Protein AF-A0A6C0KW41-F1 (afdb_monomer)

Secondary structure (DSSP, 8-state):
-PPP-EEEEEEPTT--GGG-EEEEEEEETTEEEEEEEETTTTEEEEEEE-HHHHHHHHHHHHHHGGG-TT--SEEEEE-TTS--EEEEGGGGG-HHHHHHHHHHHHHHHHT-HHHHHHS----------

Foldseek 3Di:
DDFFKKKKWFAFPPDDSQQIKMWIWGDDQQWIKIWTQGRVVRDIDIDTGHLVRVLVVVLVCLVVQVVDPRHGQWMWIDAPPDDIDIDGSVCSPPPVVSVVVSVSSCVRNVVRPVCVVNVDDDPPPDPDD

Structure (mmCIF, N/CA/C/O backbone):
data_AF-A0A6C0KW41-F1
#
_entry.id   AF-A0A6C0KW41-F1
#
loop_
_atom_site.group_PDB
_atom_site.id
_atom_site.type_symbol
_atom_site.label_atom_id
_atom_site.label_alt_id
_atom_site.label_comp_id
_atom_site.label_asym_id
_atom_site.label_entity_id
_atom_site.label_seq_id
_atom_site.pdbx_PDB_ins_code
_atom_site.Cartn_x
_atom_site.Cartn_y
_atom_site.Cartn_z
_atom_site.occupancy
_atom_site.B_iso_or_equiv
_atom_site.auth_seq_id
_atom_site.auth_comp_id
_atom_site.auth_asym_id
_atom_site.auth_atom_id
_atom_site.pdbx_PDB_model_num
ATOM 1 N N . MET A 1 1 ? 1.616 -5.511 23.580 1.00 44.56 1 MET A N 1
ATOM 2 C CA . MET A 1 1 ? 1.069 -6.384 22.519 1.00 44.56 1 MET A CA 1
ATOM 3 C C . MET A 1 1 ? 1.430 -5.750 21.190 1.00 44.56 1 MET A C 1
ATOM 5 O O . MET A 1 1 ? 1.299 -4.538 21.088 1.00 44.56 1 MET A O 1
ATOM 9 N N . SER A 1 2 ? 1.949 -6.510 20.224 1.00 52.41 2 SER A N 1
ATOM 10 C CA . SER A 1 2 ? 2.168 -5.972 18.877 1.00 52.41 2 SER A CA 1
ATOM 11 C C . SER A 1 2 ? 0.803 -5.752 18.234 1.00 52.41 2 SER A C 1
ATOM 13 O O . SER A 1 2 ? 0.061 -6.716 18.065 1.00 52.41 2 SER A O 1
ATOM 15 N N . VAL A 1 3 ? 0.466 -4.504 17.918 1.00 65.25 3 VAL A N 1
ATOM 16 C CA . VAL A 1 3 ? -0.709 -4.186 17.098 1.00 65.25 3 VAL A CA 1
ATOM 17 C C . VAL A 1 3 ? -0.443 -4.780 15.716 1.00 65.25 3 VAL A C 1
ATOM 19 O O . VAL A 1 3 ? 0.647 -4.595 15.165 1.00 65.25 3 VAL A O 1
ATOM 22 N N . ALA A 1 4 ? -1.378 -5.575 15.194 1.00 78.88 4 ALA A N 1
ATOM 23 C CA . ALA A 1 4 ? -1.266 -6.078 13.829 1.00 78.88 4 ALA A CA 1
ATOM 24 C C . ALA A 1 4 ? -1.181 -4.876 12.876 1.00 78.88 4 ALA A C 1
ATOM 26 O O . ALA A 1 4 ? -1.851 -3.871 13.106 1.00 78.88 4 ALA A O 1
ATOM 27 N N . LYS A 1 5 ? -0.347 -4.953 11.838 1.00 87.19 5 LYS A N 1
ATOM 28 C CA . LYS A 1 5 ? -0.191 -3.890 10.839 1.00 87.19 5 LYS A CA 1
ATOM 29 C C . LYS A 1 5 ? -0.160 -4.478 9.439 1.00 87.19 5 LYS A C 1
ATOM 31 O O . LYS A 1 5 ? 0.366 -5.570 9.238 1.00 87.19 5 LYS A O 1
ATOM 36 N N . PHE A 1 6 ? -0.695 -3.721 8.498 1.00 89.56 6 PHE A N 1
ATOM 37 C CA . PHE A 1 6 ? -0.510 -3.924 7.071 1.00 89.56 6 PHE A CA 1
ATOM 38 C C . PHE A 1 6 ? 0.643 -3.017 6.638 1.00 89.56 6 PHE A C 1
ATOM 40 O O . PHE A 1 6 ? 0.697 -1.853 7.035 1.00 89.56 6 PHE A O 1
ATOM 47 N N . GLN A 1 7 ? 1.591 -3.547 5.872 1.00 94.94 7 GLN A N 1
ATOM 48 C CA . GLN A 1 7 ? 2.680 -2.760 5.313 1.00 94.94 7 GLN A CA 1
ATOM 49 C C . GLN A 1 7 ? 2.787 -2.984 3.804 1.00 94.94 7 GLN A C 1
ATOM 51 O O . GLN A 1 7 ? 2.671 -4.111 3.324 1.00 94.94 7 GLN A O 1
ATOM 56 N N . ILE A 1 8 ? 3.022 -1.900 3.072 1.00 95.62 8 ILE A N 1
ATOM 57 C CA . ILE A 1 8 ? 3.473 -1.925 1.685 1.00 95.62 8 ILE A CA 1
ATOM 58 C C . ILE A 1 8 ? 4.890 -1.368 1.666 1.00 95.62 8 ILE A C 1
ATOM 60 O O . ILE A 1 8 ? 5.142 -0.299 2.226 1.00 95.62 8 ILE A O 1
ATOM 64 N N . THR A 1 9 ? 5.803 -2.068 1.008 1.00 94.25 9 THR A N 1
ATOM 65 C CA . THR A 1 9 ? 7.170 -1.593 0.789 1.00 94.25 9 THR A CA 1
ATOM 66 C C . THR A 1 9 ? 7.417 -1.430 -0.704 1.00 94.25 9 THR A C 1
ATOM 68 O O . THR A 1 9 ? 7.181 -2.355 -1.483 1.00 94.25 9 THR A O 1
ATOM 71 N N . LEU A 1 10 ? 7.864 -0.238 -1.093 1.00 92.62 10 LEU A N 1
ATOM 72 C CA . LEU A 1 10 ? 8.192 0.120 -2.466 1.00 92.62 10 LEU A CA 1
ATOM 73 C C . LEU A 1 10 ? 9.709 0.075 -2.640 1.00 92.62 10 LEU A C 1
ATOM 75 O O . LEU A 1 10 ? 10.435 0.880 -2.055 1.00 92.62 10 LEU A O 1
ATOM 79 N N . HIS A 1 11 ? 10.170 -0.879 -3.444 1.00 90.81 11 HIS A N 1
ATOM 80 C CA . HIS A 1 11 ? 11.588 -1.163 -3.650 1.00 90.81 11 HIS A CA 1
ATOM 81 C C . HIS A 1 11 ? 12.119 -0.385 -4.847 1.00 90.81 11 HIS A C 1
ATOM 83 O O . HIS A 1 11 ? 11.586 -0.511 -5.955 1.00 90.81 11 HIS A O 1
ATOM 89 N N . ARG A 1 12 ? 13.186 0.392 -4.650 1.00 84.88 12 ARG A N 1
ATOM 90 C CA . ARG A 1 12 ? 13.835 1.157 -5.729 1.00 84.88 12 ARG A CA 1
ATOM 91 C C . ARG A 1 12 ? 14.984 0.366 -6.370 1.00 84.88 12 ARG A C 1
ATOM 93 O O . ARG A 1 12 ? 15.702 -0.351 -5.670 1.00 84.88 12 ARG A O 1
ATOM 100 N N . PRO A 1 13 ? 15.215 0.507 -7.688 1.00 80.62 13 PRO A N 1
ATOM 101 C CA . PRO A 1 13 ? 16.338 -0.148 -8.346 1.00 80.62 13 PRO A CA 1
ATOM 102 C C . PRO A 1 13 ? 17.674 0.347 -7.773 1.00 80.62 13 PRO A C 1
ATOM 104 O O . PRO A 1 13 ? 17.899 1.546 -7.633 1.00 80.62 13 PRO A O 1
ATOM 107 N N . ASN A 1 14 ? 18.583 -0.586 -7.471 1.00 71.19 14 ASN A N 1
ATOM 108 C CA . ASN A 1 14 ? 19.942 -0.321 -6.966 1.00 71.19 14 ASN A CA 1
ATOM 109 C C . ASN A 1 14 ? 20.029 0.461 -5.641 1.00 71.19 14 ASN A C 1
ATOM 111 O O . ASN A 1 14 ? 21.104 0.953 -5.290 1.00 71.19 14 ASN A O 1
ATOM 115 N N . ALA A 1 15 ? 18.935 0.565 -4.890 1.00 65.62 15 ALA A N 1
ATOM 116 C CA . ALA A 1 15 ? 18.934 1.190 -3.579 1.00 65.62 15 ALA A CA 1
ATOM 117 C C . ALA A 1 15 ? 19.208 0.142 -2.486 1.00 65.62 15 ALA A C 1
ATOM 119 O O . ALA A 1 15 ? 18.782 -1.009 -2.580 1.00 65.62 15 ALA A O 1
ATOM 120 N N . SER A 1 16 ? 19.941 0.509 -1.431 1.00 63.84 16 SER A N 1
ATOM 121 C CA . SER A 1 16 ? 19.981 -0.327 -0.225 1.00 63.84 16 SER A CA 1
ATOM 122 C C . SER A 1 16 ? 18.615 -0.286 0.459 1.00 63.84 16 SER A C 1
ATOM 124 O O . SER A 1 16 ? 17.997 0.775 0.476 1.00 63.84 16 SER A O 1
ATOM 126 N N . ALA A 1 17 ? 18.197 -1.375 1.116 1.00 62.34 17 ALA A N 1
ATOM 127 C CA . ALA A 1 17 ? 16.894 -1.487 1.798 1.00 62.34 17 ALA A CA 1
ATOM 128 C C . ALA A 1 17 ? 16.568 -0.343 2.792 1.00 62.34 17 ALA A C 1
ATOM 130 O O . ALA A 1 17 ? 15.433 -0.143 3.209 1.00 62.34 17 ALA A O 1
ATOM 131 N N . SER A 1 18 ? 17.571 0.443 3.193 1.00 65.12 18 SER A N 1
ATOM 132 C CA . SER A 1 18 ? 17.409 1.672 3.977 1.00 65.12 18 SER A CA 1
ATOM 133 C C . SER A 1 18 ? 16.733 2.834 3.229 1.00 65.12 18 SER A C 1
ATOM 135 O O . SER A 1 18 ? 16.424 3.841 3.864 1.00 65.12 18 SER A O 1
ATOM 137 N N . HIS A 1 19 ? 16.549 2.720 1.913 1.00 75.62 19 HIS A N 1
ATOM 138 C CA . HIS A 1 19 ? 15.981 3.742 1.031 1.00 75.62 19 HIS A CA 1
ATOM 139 C C . HIS A 1 19 ? 14.605 3.362 0.475 1.00 75.62 19 HIS A C 1
ATOM 141 O O . HIS A 1 19 ? 14.030 4.156 -0.265 1.00 75.62 19 HIS A O 1
ATOM 147 N N . ASP A 1 20 ? 14.085 2.183 0.823 1.00 87.38 20 ASP A N 1
ATOM 148 C CA . ASP A 1 20 ? 12.760 1.768 0.378 1.00 87.38 20 ASP A CA 1
ATOM 149 C C . ASP A 1 20 ? 11.688 2.600 1.074 1.00 87.38 20 ASP A C 1
ATOM 151 O O . ASP A 1 20 ? 11.747 2.862 2.284 1.00 87.38 20 ASP A O 1
ATOM 155 N N . ASP A 1 21 ? 10.691 3.000 0.296 1.00 90.62 21 ASP A N 1
ATOM 156 C CA . ASP A 1 21 ? 9.581 3.778 0.814 1.00 90.62 21 ASP A CA 1
ATOM 157 C C . ASP A 1 21 ? 8.559 2.826 1.439 1.00 90.62 21 ASP A C 1
ATOM 159 O O . ASP A 1 21 ? 8.292 1.730 0.937 1.00 90.62 21 ASP A O 1
ATOM 163 N N . ILE A 1 22 ? 8.016 3.221 2.589 1.00 93.44 22 ILE A N 1
ATOM 164 C CA . ILE A 1 22 ? 7.168 2.346 3.400 1.00 93.44 22 ILE A CA 1
ATOM 165 C C . ILE A 1 22 ? 5.831 3.023 3.638 1.00 93.44 22 ILE A C 1
ATOM 167 O O . ILE A 1 22 ? 5.770 4.139 4.152 1.00 93.44 22 ILE A O 1
ATOM 171 N N . ILE A 1 23 ? 4.760 2.298 3.338 1.00 95.69 23 ILE A N 1
ATOM 172 C CA . ILE A 1 23 ? 3.397 2.646 3.722 1.00 95.69 23 ILE A CA 1
ATOM 173 C C . ILE A 1 23 ? 2.975 1.670 4.805 1.00 95.69 23 ILE A C 1
ATOM 175 O O . ILE A 1 23 ? 3.048 0.457 4.631 1.00 95.69 23 ILE A O 1
ATOM 179 N N . THR A 1 24 ? 2.552 2.192 5.947 1.00 95.25 24 THR A N 1
ATOM 180 C CA . THR A 1 24 ? 2.039 1.390 7.056 1.00 95.25 24 THR A CA 1
ATOM 181 C C . THR A 1 24 ? 0.593 1.760 7.307 1.00 95.25 24 THR A C 1
ATOM 183 O O . THR A 1 24 ? 0.273 2.934 7.466 1.00 95.25 24 THR A O 1
ATOM 186 N N . VAL A 1 25 ? -0.268 0.754 7.389 1.00 93.50 25 VAL A N 1
ATOM 187 C CA . VAL A 1 25 ? -1.674 0.906 7.743 1.00 93.50 25 VAL A CA 1
ATOM 188 C C . VAL A 1 25 ? -1.921 0.205 9.070 1.00 93.50 25 VAL A C 1
ATOM 190 O O . VAL A 1 25 ? -1.615 -0.979 9.249 1.00 93.50 25 VAL A O 1
ATOM 193 N N . THR A 1 26 ? -2.471 0.961 10.009 1.00 91.69 26 THR A N 1
ATOM 194 C CA . THR A 1 26 ? -2.804 0.498 11.357 1.00 91.69 26 THR A CA 1
ATOM 195 C C . THR A 1 26 ? -4.237 0.867 11.703 1.00 91.69 26 THR A C 1
ATOM 197 O O . THR A 1 26 ? -4.675 1.954 11.318 1.00 91.69 26 THR A O 1
ATOM 200 N N . PRO A 1 27 ? -4.955 0.014 12.447 1.00 88.69 27 PRO A N 1
ATOM 201 C CA . PRO A 1 27 ? -6.292 0.340 12.925 1.00 88.69 27 PRO A CA 1
ATOM 202 C C . PRO A 1 27 ? -6.241 1.584 13.819 1.00 88.69 27 PRO A C 1
ATOM 204 O O . PRO A 1 27 ? -5.290 1.779 14.583 1.00 88.69 27 PRO A O 1
ATOM 207 N N . PHE A 1 28 ? -7.257 2.435 13.713 1.00 86.56 28 PHE A N 1
ATOM 208 C CA . PHE A 1 28 ? -7.423 3.599 14.571 1.00 86.56 28 PHE A CA 1
ATOM 209 C C 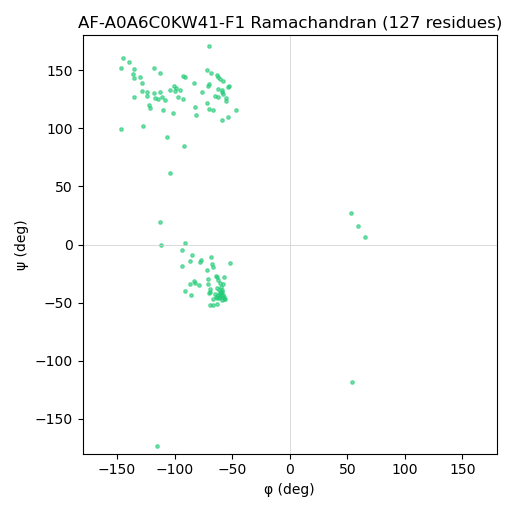. PHE A 1 28 ? -8.912 3.862 14.797 1.00 86.56 28 PHE A C 1
ATOM 211 O O . PHE A 1 28 ? -9.574 4.463 13.957 1.00 86.56 28 PHE A O 1
ATOM 218 N N . MET A 1 29 ? -9.426 3.416 15.949 1.00 83.38 29 MET A N 1
ATOM 219 C CA . MET A 1 29 ? -10.864 3.444 16.250 1.00 83.38 29 MET A CA 1
ATOM 220 C C . MET A 1 29 ? -11.659 2.726 15.139 1.00 83.38 29 MET A C 1
ATOM 222 O O . MET A 1 29 ? -11.443 1.536 14.901 1.00 83.38 29 MET A O 1
ATOM 226 N N . ASP A 1 30 ? -12.543 3.453 14.463 1.00 82.81 30 ASP A N 1
ATOM 227 C CA . ASP A 1 30 ? -13.455 2.990 13.419 1.00 82.81 30 ASP A CA 1
ATOM 228 C C . ASP A 1 30 ? -12.787 3.010 12.025 1.00 82.81 30 ASP A C 1
ATOM 230 O O . ASP A 1 30 ? -13.290 2.411 11.070 1.00 82.81 30 ASP A O 1
ATOM 234 N N . GLU A 1 31 ? -11.644 3.693 11.922 1.00 89.75 31 GLU A N 1
ATOM 235 C CA . GLU A 1 31 ? -10.901 3.987 10.699 1.00 89.75 31 GLU A CA 1
ATOM 236 C C . GLU A 1 31 ? -9.524 3.297 10.695 1.00 89.75 31 GLU A C 1
ATOM 238 O O . GLU A 1 31 ? -9.161 2.503 11.571 1.00 89.75 31 GLU A O 1
ATOM 243 N N . PHE A 1 32 ? -8.722 3.623 9.684 1.00 90.94 32 PHE A N 1
ATOM 244 C CA . PHE A 1 32 ? -7.336 3.214 9.554 1.00 90.94 32 PHE A CA 1
ATOM 245 C C . PHE A 1 32 ? -6.425 4.425 9.408 1.00 90.94 32 PHE A C 1
ATOM 247 O O . PHE A 1 32 ? -6.632 5.287 8.557 1.00 90.94 32 PHE A O 1
ATOM 254 N N . LYS A 1 33 ? -5.352 4.463 10.198 1.00 93.69 33 LYS A N 1
ATOM 255 C CA . LYS A 1 33 ? -4.252 5.396 9.972 1.00 93.69 33 LYS A CA 1
ATOM 256 C C . LYS A 1 33 ? -3.327 4.816 8.908 1.00 93.69 33 LYS A C 1
ATOM 258 O O . LYS A 1 33 ? -2.702 3.782 9.145 1.00 93.69 33 LYS A O 1
ATOM 263 N N . LEU A 1 34 ? -3.194 5.514 7.787 1.00 95.75 34 LEU A N 1
ATOM 264 C CA . LEU A 1 34 ? -2.170 5.275 6.778 1.00 95.75 34 LEU A CA 1
ATOM 265 C C . LEU A 1 34 ? -1.009 6.243 7.011 1.00 95.75 34 LEU A C 1
ATOM 267 O O . LEU A 1 34 ? -1.210 7.450 7.102 1.00 95.75 34 LEU A O 1
ATOM 271 N N . GLU A 1 35 ? 0.208 5.724 7.124 1.00 95.62 35 GLU A N 1
ATOM 272 C CA . GLU A 1 35 ? 1.438 6.499 7.280 1.00 95.62 35 GLU A CA 1
ATOM 273 C C . GLU A 1 35 ? 2.403 6.163 6.142 1.00 95.62 35 GLU A C 1
ATOM 275 O O . GLU A 1 35 ? 2.815 5.013 6.007 1.00 95.62 35 GLU A O 1
ATOM 280 N N . PHE A 1 36 ? 2.780 7.169 5.354 1.00 94.19 36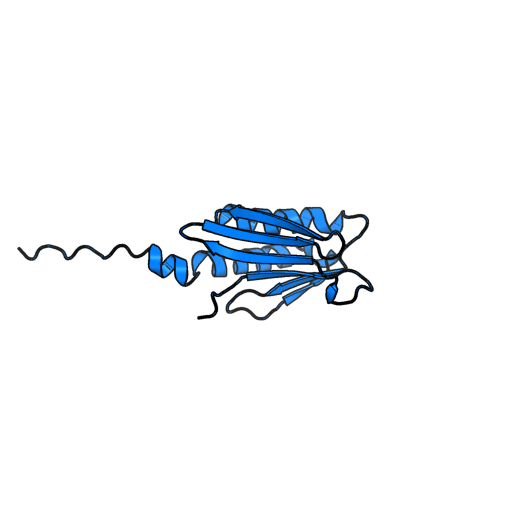 PHE A N 1
ATOM 281 C CA . PHE A 1 36 ? 3.822 7.066 4.335 1.00 94.19 36 PHE A CA 1
ATOM 282 C C . PHE A 1 36 ? 5.138 7.622 4.877 1.00 94.19 36 PHE A C 1
ATOM 284 O O . PHE A 1 36 ? 5.181 8.708 5.468 1.00 94.19 36 PHE A O 1
ATOM 291 N N . VAL A 1 37 ? 6.222 6.891 4.637 1.00 92.06 37 VAL A N 1
ATOM 292 C CA . VAL A 1 37 ? 7.589 7.299 4.952 1.00 92.06 37 VAL A CA 1
ATOM 293 C C . VAL A 1 37 ? 8.439 7.149 3.696 1.00 92.06 37 VAL A C 1
ATOM 295 O O . VAL A 1 37 ? 8.870 6.046 3.367 1.00 92.06 37 VAL A O 1
ATOM 298 N N . GLY A 1 38 ? 8.700 8.280 3.043 1.00 87.06 38 GLY A N 1
ATOM 299 C CA . GLY A 1 38 ? 9.643 8.407 1.940 1.00 87.06 38 GLY A CA 1
ATOM 300 C C . GLY A 1 38 ? 11.061 8.540 2.485 1.00 87.06 38 GLY A C 1
ATOM 301 O O . GLY A 1 38 ? 11.387 9.538 3.134 1.00 87.06 38 GLY A O 1
ATOM 302 N N . LYS A 1 39 ? 11.908 7.531 2.287 1.00 79.94 39 LYS A N 1
ATOM 303 C CA . LYS A 1 39 ? 13.242 7.486 2.909 1.00 79.94 39 LYS A CA 1
ATOM 304 C C . LYS A 1 39 ? 14.258 8.359 2.187 1.00 79.94 39 LYS A C 1
ATOM 306 O O . LYS A 1 39 ? 15.093 8.965 2.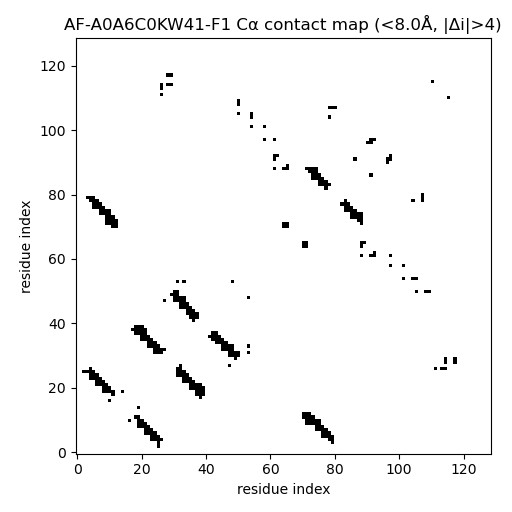858 1.00 79.94 39 LYS A O 1
ATOM 311 N N . GLN A 1 40 ? 14.152 8.465 0.865 1.00 76.75 40 GLN A N 1
ATOM 312 C CA . GLN A 1 40 ? 15.024 9.309 0.046 1.00 76.75 40 GLN A CA 1
ATOM 313 C C . GLN A 1 40 ? 14.806 10.801 0.345 1.00 76.75 40 GLN A C 1
ATOM 315 O O . GLN A 1 40 ? 15.745 11.501 0.722 1.00 76.75 40 GLN A O 1
ATOM 320 N N . ASP A 1 41 ? 13.553 11.255 0.296 1.00 76.25 41 ASP A N 1
ATOM 321 C CA . ASP A 1 41 ? 13.208 12.677 0.455 1.00 76.25 41 ASP A CA 1
ATOM 322 C C . ASP A 1 41 ? 12.917 13.081 1.906 1.00 76.25 41 ASP A C 1
ATOM 324 O O . ASP A 1 41 ? 12.582 14.231 2.192 1.00 76.25 41 ASP A O 1
ATOM 328 N N . LYS A 1 42 ? 13.028 12.131 2.846 1.00 81.44 42 LYS A N 1
ATOM 329 C CA . LYS A 1 42 ? 12.649 12.287 4.264 1.00 81.44 42 LYS A CA 1
ATOM 330 C C . LYS A 1 42 ? 11.211 12.789 4.442 1.00 81.44 42 LYS A C 1
ATOM 332 O O . LYS A 1 42 ? 10.887 13.418 5.452 1.00 81.44 42 LYS A O 1
ATOM 337 N N . LEU A 1 43 ? 10.346 12.499 3.473 1.00 85.56 43 LEU A N 1
ATOM 338 C CA . LEU A 1 43 ? 8.943 12.868 3.518 1.00 85.56 43 LEU A CA 1
ATOM 339 C C . LEU A 1 43 ? 8.211 11.929 4.474 1.00 85.56 43 LEU A C 1
ATOM 341 O O . LEU A 1 43 ? 8.317 10.708 4.379 1.00 85.56 43 LEU A O 1
ATOM 345 N N . LYS A 1 44 ? 7.429 12.500 5.386 1.00 92.00 44 LYS A N 1
ATOM 346 C CA . LYS A 1 44 ? 6.534 11.736 6.248 1.00 92.00 44 LYS A CA 1
ATOM 347 C C . LYS A 1 44 ? 5.183 12.421 6.299 1.00 92.00 44 LYS A C 1
ATOM 349 O O . LYS A 1 44 ? 5.105 13.598 6.641 1.00 92.00 44 LYS A O 1
ATOM 354 N N . HIS A 1 45 ? 4.130 11.677 6.004 1.00 92.56 45 HIS A N 1
ATOM 355 C CA . HIS A 1 45 ? 2.764 12.146 6.184 1.00 92.56 45 HIS A CA 1
ATOM 356 C C . HIS A 1 45 ? 1.866 10.993 6.617 1.00 92.56 45 HIS A C 1
ATOM 358 O O . HIS A 1 45 ? 2.211 9.820 6.469 1.00 92.56 45 HIS A O 1
ATOM 364 N N . PHE A 1 46 ? 0.723 11.340 7.194 1.00 95.56 46 PHE A N 1
ATOM 365 C CA . PHE A 1 46 ? -0.296 10.374 7.558 1.00 95.56 46 PHE A CA 1
ATOM 366 C C . PHE A 1 46 ? -1.680 10.923 7.242 1.00 95.56 46 PHE A C 1
ATOM 368 O O . PHE A 1 46 ? -1.879 12.136 7.173 1.00 95.56 46 PHE A O 1
ATOM 375 N N . VAL A 1 47 ? -2.626 10.012 7.079 1.00 96.12 47 VAL A N 1
ATOM 376 C CA . VAL A 1 47 ? -4.038 10.304 6.848 1.00 96.12 47 VAL A CA 1
ATOM 377 C C . VAL A 1 47 ? -4.880 9.218 7.516 1.00 96.12 47 VAL A C 1
ATOM 379 O O . VAL A 1 47 ? -4.409 8.093 7.694 1.00 96.12 47 VAL A O 1
ATOM 382 N N . TYR A 1 48 ? -6.097 9.566 7.923 1.00 94.94 48 TYR A N 1
ATOM 383 C CA . TYR A 1 48 ? -7.084 8.601 8.399 1.00 94.94 48 TYR A CA 1
ATOM 384 C C . TYR A 1 48 ? -8.067 8.302 7.275 1.00 94.94 48 TYR A C 1
ATOM 386 O O . TYR A 1 48 ? -8.507 9.221 6.584 1.00 94.94 48 TYR A O 1
ATOM 394 N N . LEU A 1 49 ? -8.325 7.019 7.054 1.00 94.38 49 LEU A N 1
ATOM 395 C CA . LEU A 1 49 ? -9.073 6.512 5.915 1.00 94.38 49 LEU A CA 1
ATOM 396 C C . LEU A 1 49 ? -10.075 5.453 6.375 1.00 94.38 49 LEU A C 1
ATOM 398 O O . LEU A 1 49 ? -9.766 4.617 7.228 1.00 94.38 49 LEU A O 1
ATOM 402 N N . SER A 1 50 ? -11.249 5.446 5.751 1.00 93.81 50 SER A N 1
ATOM 403 C CA . SER A 1 50 ? -12.168 4.311 5.789 1.00 93.81 50 SER A CA 1
ATOM 404 C C . SER A 1 50 ? -11.624 3.126 4.980 1.00 93.81 50 SER A C 1
ATOM 406 O O . SER A 1 50 ? -10.655 3.241 4.230 1.00 93.81 50 SER A O 1
ATOM 408 N N . ASP A 1 51 ? -12.274 1.971 5.091 1.00 91.94 51 ASP A N 1
ATOM 409 C CA . ASP A 1 51 ? -11.845 0.729 4.431 1.00 91.94 51 ASP A CA 1
ATOM 410 C C . ASP A 1 51 ? -11.825 0.889 2.909 1.00 91.94 51 ASP A C 1
ATOM 412 O O . ASP A 1 51 ? -10.847 0.539 2.250 1.00 91.94 51 ASP A O 1
ATOM 416 N N . GLU A 1 52 ? -12.885 1.491 2.365 1.00 94.38 52 GLU A N 1
ATOM 417 C CA . GLU A 1 52 ? -12.998 1.821 0.943 1.00 94.38 52 GLU A CA 1
ATOM 418 C C . GLU A 1 52 ? -11.868 2.745 0.495 1.00 94.38 52 GLU A C 1
ATOM 420 O O . GLU A 1 52 ? -11.284 2.536 -0.565 1.00 94.38 52 GLU A O 1
ATOM 425 N N . GLN A 1 53 ? -11.518 3.734 1.318 1.00 95.94 53 GLN A N 1
ATOM 426 C CA . GLN A 1 53 ? -10.457 4.683 1.005 1.00 95.94 53 GLN A CA 1
ATOM 427 C C . GLN A 1 53 ? -9.064 4.048 1.069 1.00 95.94 53 GLN A C 1
ATOM 429 O O . GLN A 1 53 ? -8.209 4.404 0.262 1.00 95.94 53 GLN A O 1
ATOM 434 N N . VAL A 1 54 ? -8.821 3.090 1.971 1.00 94.56 54 VAL A N 1
ATOM 435 C CA . VAL A 1 54 ? -7.567 2.315 1.983 1.00 94.56 54 VAL A CA 1
ATOM 436 C C . VAL A 1 54 ? -7.446 1.488 0.705 1.00 94.56 54 VAL A C 1
ATOM 438 O O . VAL A 1 54 ? -6.387 1.478 0.080 1.00 94.56 54 VAL A O 1
ATOM 441 N N . VAL A 1 55 ? -8.522 0.812 0.293 1.00 95.19 55 VAL A N 1
ATOM 442 C CA . VAL A 1 55 ? -8.527 0.030 -0.952 1.00 95.19 55 VAL A CA 1
ATOM 443 C C . VAL A 1 55 ? -8.316 0.939 -2.158 1.00 95.19 55 VAL A C 1
ATOM 445 O O . VAL A 1 55 ? -7.458 0.636 -2.984 1.00 95.19 55 VAL A O 1
ATOM 448 N N . GLN A 1 56 ? -9.027 2.067 -2.228 1.00 95.62 56 GLN A N 1
ATOM 449 C CA . GLN A 1 56 ? -8.869 3.045 -3.303 1.00 95.62 56 GLN A CA 1
ATOM 450 C C . GLN A 1 56 ? -7.438 3.581 -3.368 1.00 95.62 56 GLN A C 1
ATOM 452 O O . GLN A 1 56 ? -6.863 3.625 -4.447 1.00 95.62 56 GLN A O 1
ATOM 457 N N . TYR A 1 57 ? -6.833 3.910 -2.223 1.00 95.06 57 TYR A N 1
ATOM 458 C CA . TYR A 1 57 ? -5.447 4.373 -2.167 1.00 95.06 57 TYR A CA 1
ATOM 459 C C . TYR A 1 57 ? -4.482 3.356 -2.793 1.00 95.06 57 TYR A C 1
ATOM 461 O O . TYR A 1 57 ? -3.618 3.726 -3.584 1.00 95.06 57 TYR A O 1
ATOM 469 N N . VAL A 1 58 ? -4.637 2.064 -2.482 1.00 94.06 58 VAL A N 1
ATOM 470 C CA . VAL A 1 58 ? -3.792 1.016 -3.077 1.00 94.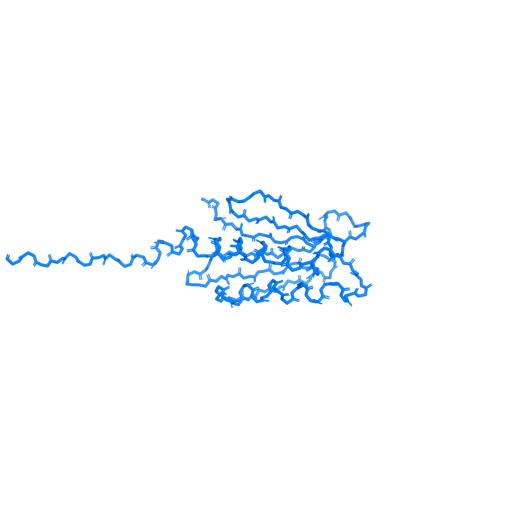06 58 VAL A CA 1
ATOM 471 C C . VAL A 1 58 ? -4.088 0.829 -4.568 1.00 94.06 58 VAL A C 1
ATOM 473 O O . VAL A 1 58 ? -3.159 0.631 -5.349 1.00 94.06 58 VAL A O 1
ATOM 476 N N . GLU A 1 59 ? -5.353 0.915 -4.986 1.00 93.50 59 GLU A N 1
ATOM 477 C CA . GLU A 1 59 ? -5.713 0.862 -6.407 1.00 93.50 59 GLU A CA 1
ATOM 478 C C . GLU A 1 59 ? -5.102 2.029 -7.192 1.00 93.50 59 GLU A C 1
ATOM 480 O O . GLU A 1 59 ? -4.521 1.799 -8.252 1.00 93.50 59 GLU A O 1
ATOM 485 N N . ASP A 1 60 ? -5.147 3.249 -6.656 1.00 92.94 60 ASP A N 1
ATOM 486 C CA . ASP A 1 60 ? -4.539 4.437 -7.261 1.00 92.94 60 ASP A CA 1
ATOM 487 C C . ASP A 1 60 ? -3.027 4.251 -7.449 1.00 92.94 60 ASP A C 1
ATOM 489 O O . ASP A 1 60 ? -2.482 4.586 -8.503 1.00 92.94 60 ASP A O 1
ATOM 493 N N . MET A 1 61 ? -2.344 3.624 -6.485 1.00 91.25 61 MET A N 1
ATOM 494 C CA . MET A 1 61 ? -0.924 3.287 -6.628 1.00 91.25 61 MET A CA 1
ATOM 495 C C . MET A 1 61 ? -0.652 2.365 -7.823 1.00 91.25 61 MET A C 1
ATOM 497 O O . MET A 1 61 ? 0.358 2.548 -8.500 1.00 91.25 61 MET A O 1
ATOM 501 N N . PHE A 1 62 ? -1.540 1.415 -8.136 1.00 90.94 62 PHE A N 1
ATOM 502 C CA . PHE A 1 62 ? -1.372 0.552 -9.315 1.00 90.94 62 PHE A CA 1
ATOM 503 C C . PHE A 1 62 ? -1.395 1.329 -10.628 1.00 90.94 62 PHE A C 1
ATOM 505 O O . PHE A 1 62 ? -0.797 0.886 -11.602 1.00 90.94 62 PHE A O 1
ATOM 512 N N . TYR A 1 63 ? -2.085 2.468 -10.673 1.00 88.56 63 TYR A N 1
ATOM 513 C CA . TYR A 1 63 ? -2.127 3.323 -11.857 1.00 88.56 63 TYR A CA 1
ATOM 514 C C . TYR A 1 63 ? -0.968 4.319 -11.903 1.00 88.56 63 TYR A C 1
ATOM 516 O O . TYR A 1 63 ? -0.489 4.638 -12.986 1.00 88.56 63 TYR A O 1
ATOM 524 N N . LEU A 1 64 ? -0.524 4.814 -10.746 1.00 88.38 64 LEU A N 1
ATOM 525 C CA . LEU A 1 64 ? 0.474 5.880 -10.669 1.00 88.38 64 LEU A CA 1
ATOM 526 C C . LEU A 1 64 ? 1.913 5.355 -10.725 1.00 88.38 64 LEU A C 1
ATOM 528 O O . LEU A 1 64 ? 2.727 5.916 -11.458 1.00 88.38 64 LEU A O 1
ATOM 532 N N . LEU A 1 65 ? 2.230 4.272 -10.005 1.00 87.31 65 LEU A N 1
ATOM 533 C CA . LEU A 1 65 ? 3.607 3.769 -9.897 1.00 87.31 65 LEU A CA 1
ATOM 534 C C . LEU A 1 65 ? 4.243 3.389 -11.247 1.00 87.31 65 LEU A C 1
ATOM 536 O O . LEU A 1 65 ? 5.406 3.736 -11.445 1.00 87.31 65 LEU A O 1
ATOM 540 N N . PRO A 1 66 ? 3.539 2.738 -12.198 1.00 81.31 66 PRO A N 1
ATOM 541 C CA . PRO A 1 66 ? 4.126 2.423 -13.504 1.00 81.31 66 PRO A CA 1
ATOM 542 C C . PRO A 1 66 ? 4.437 3.659 -14.359 1.00 81.31 66 PRO A C 1
ATOM 544 O O . PRO A 1 66 ? 5.210 3.567 -15.309 1.00 81.31 66 PRO A O 1
ATOM 547 N N . THR A 1 67 ? 3.817 4.803 -14.053 1.00 80.38 67 THR A N 1
ATOM 548 C CA . THR A 1 67 ? 3.986 6.056 -14.808 1.00 80.38 67 THR A CA 1
ATOM 549 C C . THR A 1 67 ? 5.066 6.975 -14.239 1.00 80.38 67 THR A C 1
ATOM 551 O O . THR A 1 67 ? 5.350 8.014 -14.834 1.00 80.38 67 THR A O 1
ATOM 554 N N . ASP A 1 68 ? 5.665 6.608 -13.104 1.00 77.62 68 ASP A N 1
ATOM 555 C CA . ASP A 1 68 ? 6.717 7.390 -12.459 1.00 77.62 68 ASP A CA 1
ATOM 556 C C . ASP A 1 68 ? 8.029 7.330 -13.268 1.00 77.62 68 ASP A C 1
ATOM 558 O O . ASP A 1 68 ? 8.439 6.273 -13.751 1.00 77.62 68 ASP A O 1
ATOM 562 N N . ALA A 1 69 ? 8.690 8.480 -13.420 1.00 57.75 69 ALA A N 1
ATOM 563 C CA . ALA A 1 69 ? 9.963 8.603 -14.126 1.00 57.75 69 ALA A CA 1
ATOM 564 C C . ALA A 1 69 ? 11.127 7.977 -13.335 1.00 57.75 69 ALA A C 1
ATOM 566 O O . ALA A 1 69 ? 12.056 7.448 -13.947 1.00 57.75 69 ALA A O 1
ATOM 567 N N . ASP A 1 70 ? 11.045 7.981 -11.999 1.00 65.94 70 ASP A N 1
ATOM 568 C CA . ASP A 1 70 ? 11.982 7.312 -11.089 1.00 65.94 70 ASP A CA 1
ATOM 569 C C . ASP A 1 70 ? 11.344 6.024 -10.544 1.00 65.94 70 ASP A C 1
ATOM 571 O O . ASP A 1 70 ? 11.092 5.867 -9.345 1.00 65.94 70 ASP A O 1
ATOM 575 N N . ALA A 1 71 ? 11.042 5.105 -11.464 1.00 70.25 71 ALA A N 1
ATOM 576 C CA . ALA A 1 71 ? 10.200 3.947 -11.201 1.00 70.25 71 ALA A CA 1
ATOM 577 C C . ALA A 1 71 ? 10.733 3.034 -10.084 1.00 70.25 71 ALA A C 1
ATOM 579 O O . ALA A 1 71 ? 11.882 2.576 -10.089 1.00 70.25 71 ALA A O 1
ATOM 580 N N . TYR A 1 72 ? 9.839 2.686 -9.159 1.00 86.94 72 TYR A N 1
ATOM 581 C CA . TYR A 1 72 ? 10.028 1.544 -8.273 1.00 86.94 72 TYR A CA 1
ATOM 582 C C . TYR A 1 72 ? 10.069 0.251 -9.095 1.00 86.94 72 TYR A C 1
ATOM 584 O O . TYR A 1 72 ? 9.375 0.106 -10.100 1.00 86.94 72 TYR A O 1
ATOM 592 N N . GLN A 1 73 ? 10.873 -0.713 -8.658 1.00 89.06 73 GLN A N 1
ATOM 593 C CA . GLN A 1 73 ? 11.013 -1.995 -9.345 1.00 89.06 73 GLN A CA 1
ATOM 594 C C . GLN A 1 73 ? 10.015 -3.029 -8.817 1.00 89.06 73 GLN A C 1
ATOM 596 O O . GLN A 1 73 ? 9.426 -3.786 -9.595 1.00 89.06 73 GLN A O 1
ATOM 601 N N . PHE A 1 74 ? 9.808 -3.047 -7.499 1.00 92.00 74 PHE A N 1
ATOM 602 C CA . PHE A 1 74 ? 8.925 -4.006 -6.845 1.00 92.00 74 PHE A CA 1
ATOM 603 C C . PHE A 1 74 ? 8.024 -3.343 -5.809 1.00 92.00 74 PHE A C 1
ATOM 605 O O . PHE A 1 74 ? 8.399 -2.372 -5.154 1.00 92.00 74 PHE A O 1
ATOM 612 N N . MET A 1 75 ? 6.853 -3.940 -5.616 1.00 93.56 75 MET A N 1
ATOM 613 C CA . MET A 1 75 ? 5.902 -3.608 -4.565 1.00 93.56 75 MET A CA 1
ATOM 614 C C . MET A 1 75 ? 5.669 -4.858 -3.716 1.00 93.56 75 MET A C 1
ATOM 616 O O . MET A 1 75 ? 5.198 -5.882 -4.214 1.00 93.56 75 MET A O 1
ATOM 620 N N . GLN A 1 76 ? 6.023 -4.786 -2.436 1.00 94.94 76 GLN A N 1
ATOM 621 C CA . GLN A 1 76 ? 5.842 -5.870 -1.475 1.00 94.94 76 GLN A CA 1
ATOM 622 C C . GLN A 1 76 ? 4.663 -5.575 -0.556 1.00 94.94 76 GLN A C 1
ATOM 624 O O . GLN A 1 76 ? 4.566 -4.485 -0.001 1.00 94.94 76 GLN A O 1
ATOM 629 N N . PHE A 1 77 ? 3.804 -6.572 -0.369 1.00 95.12 77 PHE A N 1
ATOM 630 C CA . PHE A 1 77 ? 2.662 -6.542 0.532 1.00 95.12 77 PHE A CA 1
ATOM 631 C C . PHE A 1 77 ? 2.902 -7.473 1.714 1.00 95.12 77 PHE A C 1
ATOM 633 O O . PHE A 1 77 ? 2.939 -8.693 1.550 1.00 95.12 77 PHE A O 1
ATOM 640 N N . ASP A 1 78 ? 2.980 -6.897 2.909 1.00 93.94 78 ASP A N 1
ATOM 641 C CA . ASP A 1 78 ? 3.013 -7.617 4.177 1.00 93.94 78 ASP A CA 1
ATOM 642 C C . ASP A 1 78 ? 1.658 -7.443 4.869 1.00 93.94 78 ASP A C 1
ATOM 644 O O . ASP A 1 78 ? 1.394 -6.462 5.572 1.00 93.94 78 ASP A O 1
ATOM 648 N N . LEU A 1 79 ? 0.765 -8.395 4.609 1.00 90.75 79 LEU A N 1
ATOM 649 C CA . LEU A 1 79 ? -0.597 -8.408 5.130 1.00 90.75 79 LEU A CA 1
ATOM 650 C C . LEU A 1 79 ? -0.703 -9.364 6.330 1.00 90.75 79 LEU A C 1
ATOM 652 O O . LEU A 1 79 ? -0.194 -10.486 6.256 1.00 90.75 79 LEU A O 1
ATOM 656 N N . PRO A 1 80 ? -1.390 -8.984 7.424 1.00 86.44 80 PRO A N 1
ATOM 657 C CA . PRO A 1 80 ? -1.660 -9.896 8.532 1.00 86.44 80 PRO A CA 1
ATOM 658 C C . PRO A 1 80 ? -2.336 -11.179 8.045 1.00 86.44 80 PRO A C 1
ATOM 660 O O . PRO A 1 80 ? -3.274 -11.117 7.258 1.00 86.44 80 PRO A O 1
ATOM 663 N N . CYS A 1 81 ? -1.885 -12.334 8.538 1.00 83.44 81 CYS A N 1
ATOM 664 C CA . CYS A 1 81 ? -2.451 -13.652 8.213 1.00 83.44 81 CYS A CA 1
ATOM 665 C C . CYS A 1 81 ? -2.292 -14.110 6.748 1.00 83.44 81 CYS A C 1
ATOM 667 O O . CYS A 1 81 ? -2.788 -15.181 6.403 1.00 83.44 81 CYS A O 1
ATOM 669 N N . PHE A 1 82 ? -1.554 -13.373 5.914 1.00 87.06 82 PHE A N 1
ATOM 670 C CA . PHE A 1 82 ? -1.170 -13.792 4.566 1.00 87.06 82 PHE A CA 1
ATOM 671 C C . PHE A 1 82 ? 0.357 -13.899 4.456 1.00 87.06 82 PHE A C 1
ATOM 673 O O . PHE A 1 82 ? 1.080 -13.201 5.170 1.00 87.06 82 PHE A O 1
ATOM 680 N N . PRO A 1 83 ? 0.883 -14.763 3.570 1.00 88.81 83 PRO A N 1
ATOM 681 C CA . PRO A 1 83 ? 2.296 -14.712 3.229 1.00 88.81 83 PRO A CA 1
ATOM 682 C C . PRO A 1 83 ? 2.622 -13.362 2.585 1.00 88.81 83 PRO A C 1
ATOM 684 O O . PRO A 1 83 ? 1.816 -12.825 1.819 1.00 88.81 83 PRO A O 1
ATOM 687 N N . SER A 1 84 ? 3.816 -12.847 2.875 1.00 92.19 84 SER A N 1
ATOM 688 C CA . SER A 1 84 ? 4.348 -11.686 2.167 1.00 92.19 84 SER A CA 1
ATOM 689 C C . SER A 1 84 ? 4.440 -11.997 0.677 1.00 92.19 84 SER A C 1
ATOM 691 O O . SER A 1 84 ? 4.915 -13.073 0.296 1.00 92.19 84 SER A O 1
ATOM 693 N N . VAL A 1 85 ? 3.963 -11.080 -0.164 1.00 93.25 85 VAL A N 1
ATOM 694 C CA . VAL A 1 85 ? 4.053 -11.227 -1.620 1.00 93.25 85 VAL A CA 1
ATOM 695 C C . VAL A 1 85 ? 4.672 -9.987 -2.228 1.00 93.25 85 VAL A C 1
ATOM 697 O O . VAL A 1 85 ? 4.265 -8.868 -1.931 1.00 93.25 85 VAL A O 1
ATOM 700 N N . MET A 1 86 ? 5.641 -10.214 -3.105 1.00 94.50 86 MET A N 1
ATOM 701 C CA . MET A 1 86 ? 6.329 -9.187 -3.866 1.00 94.50 86 MET A CA 1
ATOM 702 C C . MET A 1 86 ? 5.933 -9.307 -5.334 1.00 94.50 86 MET A C 1
ATOM 704 O O . MET A 1 86 ? 6.044 -10.383 -5.918 1.00 94.50 86 MET A O 1
ATOM 708 N N . TYR A 1 87 ? 5.481 -8.201 -5.911 1.00 92.88 87 TYR A N 1
ATOM 709 C CA . TYR A 1 87 ? 5.157 -8.084 -7.328 1.00 92.88 87 TYR A CA 1
ATOM 710 C C . TYR A 1 87 ? 6.148 -7.142 -7.988 1.00 92.88 87 TYR A C 1
ATOM 712 O O . TYR A 1 87 ? 6.601 -6.180 -7.360 1.00 92.88 87 TYR A O 1
ATOM 720 N N . LYS A 1 88 ? 6.468 -7.380 -9.258 1.00 91.50 88 LYS A N 1
ATOM 721 C CA . LYS A 1 88 ? 7.087 -6.323 -10.051 1.00 91.50 88 LYS A CA 1
ATOM 722 C C . LYS A 1 88 ? 6.044 -5.262 -10.360 1.00 91.50 88 LYS A C 1
ATOM 724 O O . LYS A 1 88 ? 4.868 -5.583 -10.517 1.00 91.50 88 LYS A O 1
ATOM 729 N N . VAL A 1 89 ? 6.475 -4.013 -10.499 1.00 90.94 89 VAL A N 1
ATOM 730 C CA . VAL A 1 89 ? 5.555 -2.923 -10.856 1.00 90.94 89 VAL A CA 1
ATOM 731 C C . VAL A 1 89 ? 4.887 -3.169 -12.218 1.00 90.94 89 VAL A C 1
ATOM 733 O O . VAL A 1 89 ? 3.706 -2.875 -12.362 1.00 90.94 89 VAL A O 1
ATOM 736 N N . GLU A 1 90 ? 5.576 -3.812 -13.170 1.00 88.06 90 GLU A N 1
ATOM 737 C CA . GLU A 1 90 ? 5.003 -4.206 -14.473 1.00 88.06 90 GLU A CA 1
ATOM 738 C C . GLU A 1 90 ? 3.832 -5.203 -14.361 1.00 88.06 90 GLU A C 1
ATOM 740 O O . GLU A 1 90 ? 2.907 -5.164 -15.169 1.00 88.06 90 GLU A O 1
ATOM 745 N N . ASP A 1 91 ? 3.827 -6.058 -13.333 1.00 90.12 91 ASP A N 1
ATOM 746 C CA . ASP A 1 91 ? 2.769 -7.054 -13.119 1.00 90.12 91 ASP A CA 1
ATOM 747 C C . ASP A 1 91 ? 1.505 -6.429 -12.509 1.00 90.12 91 ASP A C 1
ATOM 749 O O . ASP A 1 91 ? 0.436 -7.044 -12.512 1.00 90.12 91 ASP A O 1
ATOM 753 N N . LEU A 1 92 ? 1.604 -5.204 -11.976 1.00 88.50 92 LEU A N 1
ATOM 754 C CA . LEU A 1 92 ? 0.474 -4.518 -11.354 1.00 88.50 92 LEU A CA 1
ATOM 755 C C . LEU A 1 92 ? -0.596 -4.139 -12.375 1.00 88.50 92 LEU A C 1
ATOM 757 O O . LEU A 1 92 ? -1.723 -3.913 -11.962 1.00 88.50 92 LEU A O 1
ATOM 761 N N . ASP A 1 93 ? -0.309 -4.126 -13.679 1.00 86.38 93 ASP A N 1
ATOM 762 C CA . ASP A 1 93 ? -1.308 -3.924 -14.739 1.00 86.38 93 ASP A CA 1
ATOM 763 C C . ASP A 1 93 ? -2.170 -5.161 -15.029 1.00 86.38 93 ASP A C 1
ATOM 765 O O . ASP A 1 93 ? -3.238 -5.048 -15.643 1.00 86.38 93 ASP A O 1
ATOM 769 N N . ASP A 1 94 ? -1.782 -6.336 -14.529 1.00 91.38 94 ASP A N 1
ATOM 770 C CA . ASP A 1 94 ? -2.576 -7.548 -14.678 1.00 91.38 94 ASP A CA 1
ATOM 771 C C . ASP A 1 94 ? -3.836 -7.496 -13.790 1.00 91.38 94 ASP A C 1
ATOM 773 O O . ASP A 1 94 ? -3.790 -7.400 -12.558 1.00 91.38 94 ASP A O 1
ATOM 777 N N . LYS A 1 95 ? -5.010 -7.618 -14.421 1.00 91.50 95 LYS A N 1
ATOM 778 C CA . LYS A 1 95 ? -6.318 -7.607 -13.742 1.00 91.50 95 LYS A CA 1
ATOM 779 C C . LYS A 1 95 ? -6.454 -8.700 -12.680 1.00 91.50 95 LYS A C 1
ATOM 781 O O . LYS A 1 95 ? -7.143 -8.491 -11.682 1.00 91.50 95 LYS A O 1
ATOM 786 N N . VAL A 1 96 ? -5.843 -9.863 -12.892 1.00 94.12 96 VAL A N 1
ATOM 787 C CA . VAL A 1 96 ? -5.852 -10.985 -11.947 1.00 94.12 96 VAL A CA 1
ATOM 788 C C . VAL A 1 96 ? -5.018 -10.642 -10.717 1.00 94.12 96 VAL A C 1
ATOM 790 O O . VAL A 1 96 ? -5.467 -10.889 -9.597 1.00 94.12 96 VAL A O 1
ATOM 793 N N . VAL A 1 97 ? -3.853 -10.014 -10.907 1.00 91.50 97 VAL A N 1
ATOM 794 C CA . VAL A 1 97 ? -2.995 -9.542 -9.808 1.00 91.50 97 VAL A CA 1
ATOM 795 C C . VAL A 1 97 ? -3.722 -8.477 -8.990 1.00 91.50 97 VAL A C 1
ATOM 797 O O . VAL A 1 97 ? -3.872 -8.645 -7.778 1.00 91.50 97 VAL A O 1
ATOM 800 N N . ARG A 1 98 ? -4.273 -7.443 -9.644 1.00 92.50 98 ARG A N 1
ATOM 801 C CA . ARG A 1 98 ? -5.039 -6.377 -8.971 1.00 92.50 98 ARG A CA 1
ATOM 802 C C . ARG A 1 98 ? -6.204 -6.935 -8.160 1.00 92.50 98 ARG A C 1
ATOM 804 O O . ARG A 1 98 ? -6.364 -6.592 -6.990 1.00 92.50 98 ARG A O 1
ATOM 811 N N . ARG A 1 99 ? -6.990 -7.840 -8.756 1.00 94.12 99 ARG A N 1
ATOM 812 C CA . ARG A 1 99 ? -8.114 -8.496 -8.074 1.00 94.12 99 ARG A CA 1
ATOM 813 C C . ARG A 1 99 ? -7.646 -9.306 -6.866 1.00 94.12 99 ARG A C 1
ATOM 815 O O . ARG A 1 99 ? -8.219 -9.163 -5.794 1.00 94.12 99 ARG A O 1
ATOM 822 N N . SER A 1 100 ? -6.588 -10.103 -7.016 1.00 93.19 100 SER A N 1
ATOM 823 C CA . SER A 1 100 ? -6.011 -10.893 -5.921 1.00 93.19 100 SER A CA 1
ATOM 824 C C . SER A 1 100 ? -5.572 -10.010 -4.749 1.00 93.19 100 SER A C 1
ATOM 826 O O . SER A 1 100 ? -5.846 -10.342 -3.596 1.00 93.19 100 SER A O 1
ATOM 828 N N . ILE A 1 101 ? -4.924 -8.870 -5.016 1.00 93.69 101 ILE A N 1
ATOM 829 C CA . ILE A 1 101 ? -4.520 -7.932 -3.961 1.00 93.69 101 ILE A CA 1
ATOM 830 C C . ILE A 1 101 ? -5.751 -7.297 -3.303 1.00 93.69 101 ILE A C 1
ATOM 832 O O . ILE A 1 101 ? -5.850 -7.306 -2.076 1.00 93.69 101 ILE A O 1
ATOM 836 N N . ARG A 1 102 ? -6.717 -6.818 -4.095 1.00 94.12 102 ARG A N 1
ATOM 837 C CA . ARG A 1 102 ? -7.968 -6.224 -3.601 1.00 94.12 102 ARG A CA 1
ATOM 838 C C . ARG A 1 102 ? -8.744 -7.184 -2.697 1.00 94.12 102 ARG A C 1
ATOM 840 O O . ARG A 1 102 ? -9.159 -6.788 -1.611 1.00 94.12 102 ARG A O 1
ATOM 847 N N . ASP A 1 103 ? -8.903 -8.441 -3.104 1.00 93.69 103 ASP A N 1
ATOM 848 C CA . ASP A 1 103 ? -9.624 -9.458 -2.330 1.00 93.69 103 ASP A CA 1
ATOM 849 C C . ASP A 1 103 ? -8.945 -9.705 -0.970 1.00 93.69 103 ASP A C 1
ATOM 851 O O . ASP A 1 103 ? -9.614 -9.824 0.059 1.00 93.69 103 ASP A O 1
ATOM 855 N N . ARG A 1 104 ? -7.604 -9.710 -0.933 1.00 93.12 104 ARG A N 1
ATOM 856 C CA . ARG A 1 104 ? -6.842 -9.833 0.321 1.00 93.12 104 ARG A CA 1
ATOM 857 C C . ARG A 1 104 ? -6.968 -8.593 1.199 1.00 93.12 104 ARG A C 1
ATOM 859 O O . ARG A 1 104 ? -7.116 -8.742 2.407 1.00 93.12 104 ARG A O 1
ATOM 866 N N . LEU A 1 105 ? -6.932 -7.390 0.622 1.00 92.81 105 LEU A N 1
ATOM 867 C CA . LEU A 1 105 ? -7.144 -6.148 1.373 1.00 92.81 105 LEU A CA 1
ATOM 868 C C . LEU A 1 105 ? -8.517 -6.149 2.043 1.00 92.81 105 LEU A C 1
ATOM 870 O O . LEU A 1 105 ? -8.595 -5.924 3.246 1.00 92.81 105 LEU A O 1
ATOM 874 N N . TRP A 1 106 ? -9.579 -6.495 1.311 1.00 92.88 106 TRP A N 1
ATOM 875 C CA . TRP A 1 106 ? -10.919 -6.612 1.891 1.00 92.88 106 TRP A CA 1
ATOM 876 C C . TRP A 1 106 ? -10.994 -7.660 2.997 1.00 92.88 106 TRP A C 1
ATOM 878 O O . TRP A 1 106 ? -11.588 -7.402 4.044 1.00 92.88 106 TRP A O 1
ATOM 888 N N . ALA A 1 107 ? -10.354 -8.816 2.805 1.00 90.69 107 ALA A N 1
ATOM 889 C CA . ALA A 1 107 ? -10.295 -9.847 3.833 1.00 90.69 107 ALA A CA 1
ATOM 890 C C . ALA A 1 107 ? -9.600 -9.346 5.110 1.00 90.69 107 ALA A C 1
ATOM 892 O O . ALA A 1 107 ? -10.095 -9.593 6.208 1.00 90.69 107 ALA A O 1
ATOM 893 N N . VAL A 1 108 ? -8.488 -8.618 4.980 1.00 89.81 108 VAL A N 1
ATOM 894 C CA . VAL A 1 108 ? -7.740 -8.063 6.116 1.00 89.81 108 VAL A CA 1
ATOM 895 C C . VAL A 1 108 ? -8.521 -6.947 6.812 1.00 89.81 108 VAL A C 1
ATOM 897 O O . VAL A 1 108 ? -8.693 -6.995 8.029 1.00 89.81 108 VAL A O 1
ATOM 900 N N . LEU A 1 109 ? -9.001 -5.952 6.062 1.00 89.38 109 LEU A N 1
ATOM 901 C CA . LEU A 1 109 ? -9.685 -4.775 6.610 1.00 89.38 109 LEU A CA 1
ATOM 902 C C . LEU A 1 109 ? -11.010 -5.162 7.283 1.00 89.38 109 LEU A C 1
ATOM 904 O O . LEU A 1 109 ? -11.276 -4.731 8.404 1.00 89.38 109 LEU A O 1
ATOM 908 N N . GLY A 1 110 ? -11.789 -6.048 6.652 1.00 85.12 110 GLY A N 1
ATOM 909 C CA . GLY A 1 110 ? -13.080 -6.502 7.171 1.00 85.12 110 GLY A CA 1
ATOM 910 C C . GLY A 1 110 ? -12.991 -7.437 8.381 1.00 85.12 110 GLY A C 1
ATOM 911 O O . GLY A 1 110 ? -13.945 -7.527 9.147 1.00 85.12 110 GLY A O 1
ATOM 912 N N . ASN A 1 111 ? -11.856 -8.114 8.589 1.00 83.38 111 ASN A N 1
ATOM 913 C CA . ASN A 1 111 ? -11.664 -9.056 9.701 1.00 83.38 111 ASN A CA 1
ATOM 914 C C . ASN A 1 111 ? -10.629 -8.569 10.725 1.00 83.38 111 ASN A C 1
ATOM 916 O O . ASN A 1 111 ? -10.090 -9.373 11.492 1.00 83.38 111 ASN A O 1
ATOM 920 N N . TRP A 1 112 ? -10.315 -7.269 10.749 1.00 80.75 112 TRP A N 1
ATOM 921 C CA . TRP A 1 112 ? -9.277 -6.765 11.640 1.00 80.75 112 TRP A CA 1
ATOM 922 C C . TRP A 1 112 ? -9.654 -7.004 13.114 1.00 80.75 112 TRP A C 1
ATOM 924 O O . TRP A 1 112 ? -10.722 -6.557 13.545 1.00 80.75 112 TRP A O 1
ATOM 934 N N . PRO A 1 113 ? -8.790 -7.644 13.931 1.00 68.94 113 PRO A N 1
ATOM 935 C CA . PRO A 1 113 ? -9.156 -8.077 15.285 1.00 68.94 113 PRO A CA 1
ATOM 936 C C . PRO A 1 113 ? -9.653 -6.961 16.214 1.00 68.94 113 PRO A C 1
ATOM 938 O O . PRO A 1 113 ? -10.419 -7.217 17.139 1.00 68.94 113 PRO A O 1
ATOM 941 N N . GLU A 1 114 ? -9.207 -5.725 15.990 1.00 64.19 114 GLU A N 1
ATOM 942 C CA . GLU A 1 114 ? -9.576 -4.559 16.799 1.00 64.19 114 GLU A CA 1
ATOM 943 C C . GLU A 1 114 ? -10.930 -3.965 16.388 1.00 64.19 114 GLU A C 1
ATOM 945 O O . GLU A 1 114 ? -11.694 -3.576 17.268 1.00 64.19 114 GLU A O 1
ATOM 950 N N . LYS A 1 115 ? -11.311 -4.020 15.101 1.00 58.91 115 LYS A N 1
ATOM 951 C CA . LYS A 1 115 ? -12.677 -3.672 14.667 1.00 58.91 115 LYS A CA 1
ATOM 952 C C . LYS A 1 115 ? -13.720 -4.612 15.263 1.00 58.91 115 LYS A C 1
ATOM 954 O O . LYS A 1 115 ? -14.779 -4.164 15.687 1.00 58.91 115 LYS A O 1
ATOM 959 N N . VAL A 1 116 ? -13.393 -5.899 15.387 1.00 51.53 116 VAL A N 1
ATOM 960 C CA . VAL A 1 116 ? -14.266 -6.888 16.043 1.00 51.53 116 VAL A CA 1
ATOM 961 C C . VAL A 1 116 ? -14.471 -6.567 17.532 1.00 51.53 116 VAL A C 1
ATOM 963 O O . VAL A 1 116 ? -15.518 -6.890 18.080 1.00 51.53 116 VAL A O 1
ATOM 966 N N . ARG A 1 117 ? -13.517 -5.888 18.190 1.00 46.34 117 ARG A N 1
ATOM 967 C CA . ARG A 1 117 ? -13.611 -5.517 19.616 1.00 46.34 117 ARG A CA 1
ATOM 968 C C . ARG A 1 117 ? -14.405 -4.239 19.879 1.00 46.34 117 ARG A C 1
ATOM 970 O O . ARG A 1 117 ? -15.031 -4.148 20.929 1.00 46.34 117 ARG A O 1
ATOM 977 N N . TYR A 1 118 ? -14.382 -3.274 18.959 1.00 47.72 118 TYR A N 1
ATOM 978 C CA . TYR A 1 118 ? -15.157 -2.030 19.079 1.00 47.72 118 TYR A CA 1
ATOM 979 C C . TYR A 1 118 ? -16.529 -2.102 18.381 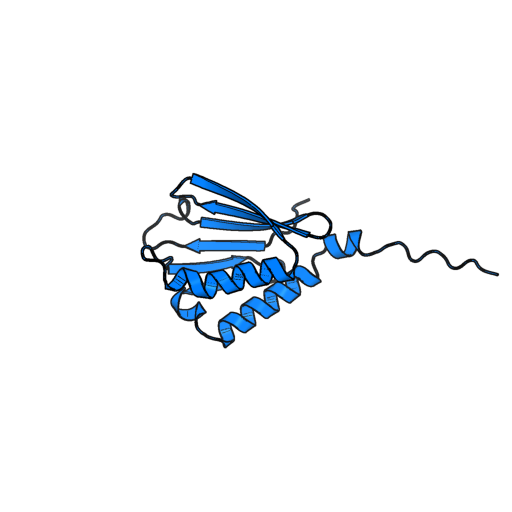1.00 47.72 118 TYR A C 1
ATOM 981 O O . TYR A 1 118 ? -17.419 -1.329 18.719 1.00 47.72 118 TYR A O 1
ATOM 989 N N . GLY A 1 119 ? -16.731 -3.059 17.465 1.00 45.22 119 GLY A N 1
ATOM 990 C CA . GLY A 1 119 ? -18.006 -3.323 16.783 1.00 45.22 119 GLY A CA 1
ATOM 991 C C . GLY A 1 119 ? -18.977 -4.240 17.538 1.00 45.22 119 GLY A C 1
ATOM 992 O O . GLY A 1 119 ? -20.133 -4.363 17.140 1.00 45.22 119 GLY A O 1
ATOM 993 N N . SER A 1 120 ? -18.558 -4.868 18.638 1.00 41.34 120 SER A N 1
ATOM 994 C CA . SER A 1 120 ? -19.468 -5.564 19.549 1.00 41.34 120 SER A CA 1
ATOM 995 C C . SER A 1 120 ? -19.914 -4.609 20.653 1.00 41.34 120 SER A C 1
ATOM 997 O O . SER A 1 120 ? -19.354 -4.604 21.750 1.00 41.34 120 SER A O 1
ATOM 999 N N . ALA A 1 121 ? -20.951 -3.814 20.375 1.00 39.22 121 ALA A N 1
ATOM 1000 C CA . ALA A 1 121 ? -21.828 -3.386 21.457 1.00 39.22 121 ALA A CA 1
ATOM 1001 C C . ALA A 1 121 ? -22.284 -4.657 22.204 1.00 39.22 121 ALA A C 1
ATOM 1003 O O . ALA A 1 121 ? -22.581 -5.660 21.543 1.00 39.22 121 ALA A O 1
ATOM 1004 N N . PRO A 1 122 ? -22.306 -4.673 23.549 1.00 41.94 122 PRO A N 1
ATOM 1005 C CA . PRO A 1 122 ? -22.894 -5.792 24.265 1.00 41.94 122 PRO A CA 1
ATOM 1006 C C . PRO A 1 122 ? -24.326 -5.944 23.755 1.00 41.94 122 PRO A C 1
ATOM 1008 O O . PRO A 1 122 ? -25.077 -4.967 23.724 1.00 41.94 122 PRO A O 1
ATOM 1011 N N . ILE A 1 123 ? -24.682 -7.150 23.307 1.00 49.56 123 ILE A N 1
ATOM 1012 C CA . ILE A 1 123 ? -26.084 -7.528 23.146 1.00 49.56 123 ILE A CA 1
ATOM 1013 C C . ILE A 1 123 ? -26.697 -7.230 24.511 1.00 49.56 123 ILE A C 1
ATOM 1015 O O . ILE A 1 123 ? -26.293 -7.833 25.504 1.00 49.56 123 ILE A O 1
ATOM 1019 N N . ALA A 1 124 ? -27.541 -6.201 24.574 1.00 46.31 124 ALA A N 1
ATOM 1020 C CA . ALA A 1 124 ? -28.238 -5.854 25.795 1.00 46.31 124 ALA A CA 1
ATOM 1021 C C . ALA A 1 124 ? -28.977 -7.113 26.247 1.00 46.31 124 ALA A C 1
ATOM 1023 O O . ALA A 1 124 ? -29.724 -7.684 25.452 1.00 46.31 124 ALA A O 1
ATOM 1024 N N . ASP A 1 125 ? -28.713 -7.557 27.478 1.00 46.81 125 ASP A N 1
ATOM 1025 C CA . ASP A 1 125 ? -29.486 -8.610 28.125 1.00 46.81 125 ASP A CA 1
ATOM 1026 C C . ASP A 1 125 ? -30.970 -8.290 27.923 1.00 46.81 125 ASP A C 1
ATOM 1028 O O . ASP A 1 125 ? -31.459 -7.244 28.366 1.00 46.81 125 ASP A O 1
ATOM 1032 N N . GLU A 1 126 ? -31.679 -9.155 27.195 1.00 44.72 126 GLU A N 1
ATOM 1033 C CA . GLU A 1 126 ? -33.130 -9.068 27.121 1.00 44.72 126 GLU A CA 1
ATOM 1034 C C . GLU A 1 126 ? -33.672 -9.180 28.554 1.00 44.72 126 GLU A C 1
ATOM 1036 O O . GLU A 1 126 ? -33.278 -10.093 29.289 1.00 44.72 126 GLU A O 1
ATOM 1041 N N . PRO A 1 127 ? -34.557 -8.271 28.996 1.00 45.81 127 PRO A N 1
ATOM 1042 C CA . PRO A 1 127 ? -35.160 -8.399 30.305 1.00 45.81 127 PRO A CA 1
ATOM 1043 C C . PRO A 1 127 ? -36.050 -9.642 30.285 1.00 45.81 127 PRO A C 1
ATOM 1045 O O . PRO A 1 127 ? -37.040 -9.708 29.557 1.00 45.81 127 PRO A O 1
ATOM 1048 N N . SER A 1 128 ? -35.682 -10.632 31.094 1.00 48.09 128 SER A N 1
ATOM 1049 C CA . SER A 1 128 ? -36.536 -11.768 31.414 1.00 48.09 128 SER A CA 1
ATOM 1050 C C . SER A 1 128 ? -37.821 -11.248 32.064 1.00 48.09 128 SER A C 1
ATOM 1052 O O . SER A 1 128 ? -37.780 -10.777 33.205 1.00 48.09 128 SER A O 1
ATOM 1054 N N . TYR A 1 129 ? -38.926 -11.297 31.319 1.00 53.50 129 TYR A N 1
ATOM 1055 C CA . TYR A 1 129 ? -40.287 -11.143 31.838 1.00 53.50 129 TYR A CA 1
ATOM 1056 C C . TYR A 1 129 ? -40.796 -12.458 32.428 1.00 53.50 129 TYR A C 1
ATOM 1058 O O . TYR A 1 129 ? -40.527 -13.520 31.821 1.00 53.50 129 TYR A O 1
#

Sequence (129 aa):
MSVAKFQITLHRPNASASHDDIITVTPFMDEFKLEFVGKQDKLKHFVYLSDEQVVQYVEDMFYLLPTDADAYQFMQFDLPCFPSVMYKVEDLDDKVVRRSIRDRLWAVLGNWPEKVRYGSAPIADEPSY

pLDDT: mean 82.36, std 16.04, range [39.22, 96.12]

Organism: NCBI:txid1070528

Solvent-accessible surface area (backbone atoms on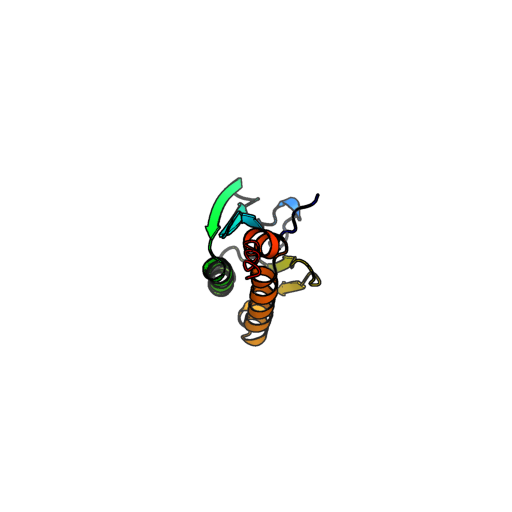ly — not comparable to full-atom values): 7455 Å² total; per-residue (Å²): 131,87,76,76,52,36,37,39,38,40,35,49,74,96,55,59,83,84,47,38,30,37,37,40,38,35,80,46,85,97,36,28,38,39,36,44,38,37,47,79,79,68,42,72,52,71,50,80,31,48,70,69,50,52,52,48,53,56,54,50,46,52,66,47,49,73,71,43,90,84,46,51,47,32,44,32,41,41,44,70,100,50,78,71,46,75,41,47,43,80,54,45,74,39,67,66,53,46,48,55,52,50,55,51,49,50,55,43,66,76,61,33,75,65,50,61,63,73,68,54,69,77,79,72,79,74,80,86,125

Radius of gyration: 17.41 Å; Cα contacts (8 Å, |Δi|>4): 190; chains: 1; bounding box: 60×28×47 Å

Mean predicted aligned error: 8.33 Å

Nearest PDB structures (foldseek):
  6hxy-assembly1_A-2  TM=3.082E-01  e=8.231E-01  Danio rerio
  2fbl-assembly1_B  TM=3.630E-01  e=1.327E+00  Nitrosomonas europaea
  6hxv-assembly1_A  TM=3.490E-01  e=1.685E+00  Danio rerio
  1n0s-assembly2_B  TM=3.174E-01  e=7.304E-01  Pieris brassicae
  6hxt-assembly2_B  TM=3.574E-01  e=7.493E+00  Homo sapiens

=== Feature glossary ===
A reading guide for the features in this record.

Start from the sequence.

  · Seque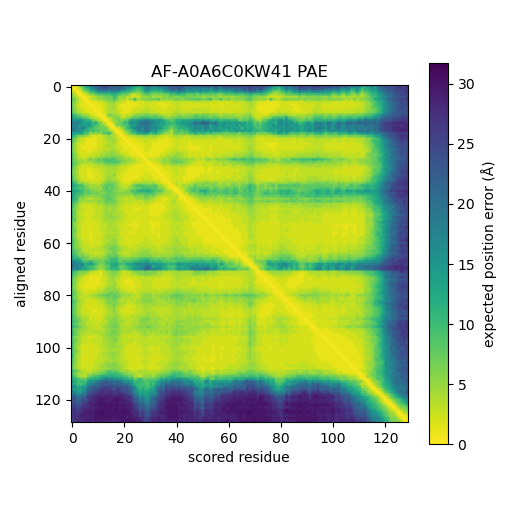nce gives the chain of amino acids in standard one-letter code (A=alanine, C=cysteine, …, Y=tyrosine), read N→C. It is the only feature that is directly encoded by the gene; all structural features are derived from the folded form of this sequence.

Fold it, and you get atomic coordinates and the backbone conformation that goes with them.

  · Structure coordinates are given as an mmCIF _atom_site loop: one row per atom with element, residue name, chain id, sequence number, and x/y/z position in Å. Only the four main-chain atoms per residue are included here; side chains are omitted to keep the record compact.

  · Backbone dihedral angles. Every residue except chain termini has a φ (preceding-C → N → Cα → C) and a ψ (N → Cα → C → next-N). They are reported in degrees following the IUPAC sign convention. Secondary structure is essentially a statement about which (φ, ψ) basin each residue occupies.

  · Eight-state secondary structure (DSSP): H is the canonical α-helix, G the tighter 3₁₀-helix, I the wider π-helix; E/B are β-structure, T and S are turns and bends, and '-' is everything else. DSSP derives these from the pattern of main-chain N–H···O=C hydrogen bonds, not from the sequence.

  · SS3 is a coarse helix/strand/coil call (letters a/b/c) made by the P-SEA algorithm from inter-Cα distances and dihedrals. It is less detailed than DSSP but needs only Cα positions.

Summarize the fold with a handful of shape descriptors and a per-residue structural alphabet.

  · Radius of gyration (Rg) is the root-mean-square distance of Cα atoms from their centroid — a single number for overall size and compactness. A globular domain of N residues has Rg ≈ 2.2·N^0.38 Å; an extended or disordered chain has a much larger Rg. The Cα contact count is the number of residue pairs whose Cα atoms are within 8 Å and are more than four positions apart in sequence — a standard proxy for tertiary packing density. The bounding box is the smallest axis-aligned box enclosing all Cα atoms.

  · 3Di is Foldseek's structural alphabet. Each residue is assigned one of twenty discrete states based on how its Cα sits relative to its spatial (not sequential) neighbors. Aligning 3Di strings finds structural homologs roughly as well as full 3D superposition, but orders of magnitude faster.

  · Solvent-accessible surface area (SASA) is the area in Å² traced out by the centre of a 1.4 Å probe sphere (a water molecule) rolled over the protein's van der Waals surface (Shrake–Rupley / Lee–Richards construction). Buried residues have near-zero SASA; fully exposed residues can exceed 200 Å². The total SASA scales roughly with the number of surface residues.

Ask how reliable the model is.

  · For AlphaFold models, the B-factor field carries pLDDT — the model's own estimate of local accuracy on a 0–100 scale. Regions with pLDDT<50 should be treated as essentially unmodeled; they often correspond to intrinsically disordered segments.

  · For experimental (PDB) structures, the B-factor (temperature factor) quantifies the positional spread of each atom in the crystal — a combination of thermal vibration and static disorder — in units of Å². High B-factors mark flexible loops or poorly resolved regions; low B-factors mark the rigid, well-ordered core.

  · Predicted Aligned Error (PAE) is an AlphaFol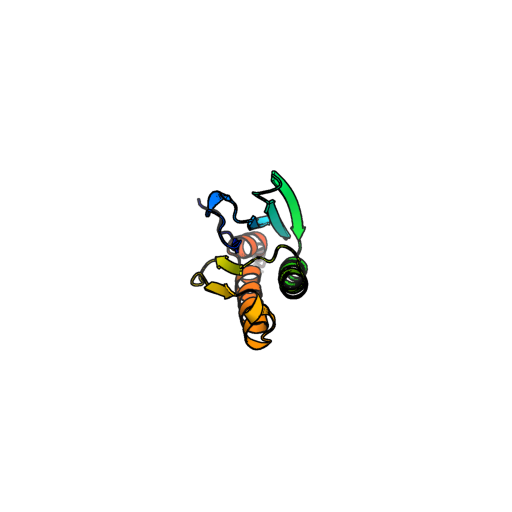d confidence matrix: entry (i, j) is the expected error in the position of residue j, in ångströms, when the prediction is superimposed on the true structure at residue i. Low PAE within a block of residues means that block is internally rigid and well-predicted; high PAE between two blocks means their relative placement is uncertain even if each block individually is confident.

Place it in context: what it resembles, what it is annotated as, and how it looks.

  · Structural nearest neighbors (via Foldseek easy-search vs the PDB). Reported per hit: target PDB id, E-value, and alignment TM-score. A TM-score above ~0.5 is the conventional threshold for 'same fold'.

  · Functional annotations link the protein to curated databases. InterPro entries identify conserved domains and families by matching the sequence against member-database signatures (Pfam, PROSITE, CDD, …). Gene Ontology (GO) terms describe molecular function, biological process, and cellular component in a controlled vocabulary. CATH places the structure in a hierarchical fold classification (Class/Architecture/Topology/Homologous-superfamily). The organism is the source species.

  · The contact map is a binary N×N matrix image: pixel (i, j) is dark where Cα_i and Cα_j are within 8 Å and |i−j|>4. Because the |i−j|>4 filter removes local helical contacts, off-diagonal stripes parallel to the main diagonal indicate parallel β-sheets; stripes perpendicular to it indicate antiparallel β-sheets. The Ramachandran plot scatters every 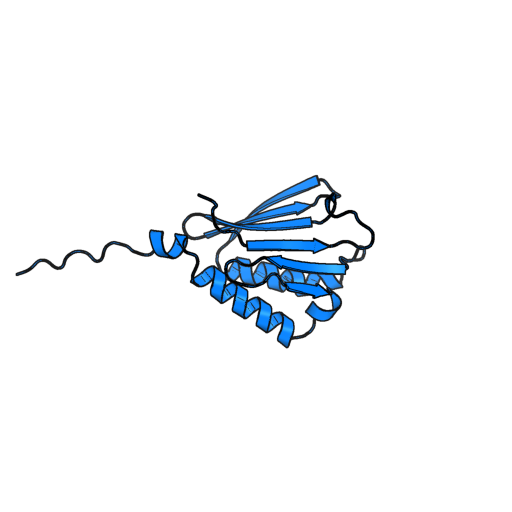residue's (φ, ψ) pair against the sterically allowed regions. The PAE heatmap renders the predicted-aligned-error matrix.

  · Six rendered views show the 3D structure from the faces of a cube — i.e. along ±x, ±y, ±z. Rendering representation is drawn randomly per protein from cartoon (secondary-structure ribbons), sticks (backbone bonds), or molecular surface; coloring is either N→C rainbow (blue at the N-terminus through red at the C-terminus) or one color per chain.